Protein AF-A0A7U9X2Z2-F1 (afdb_monomer_lite)

Foldseek 3Di:
DDLPPPDDQFDKFFKDWDDDPAWIKIATHPNSDIGDTHGPVPDDPDGIWGFHDWDQDPVGIDTDTHDDD

Secondary structure (DSSP, 8-state):
---TTS--TT-EEEEEEEE-SS-EEEEETTTTEE---B-GGG----SEEEEEEEEEETTEEEEEEE---

Sequence (69 aa):
MERLGLLSVGDVLPVTEGKLPGSYYYTLGKAYAMSANYKAGERLKSREGRVAEIEETPKGYFVMVEFEE

Radius of gyration: 12.33 Å; chains: 1; bounding box: 32×18×31 Å

pLDDT: mean 89.21, std 10.45, range [45.28, 97.06]

Structure (mmCIF, N/CA/C/O backbone):
data_AF-A0A7U9X2Z2-F1
#
_entry.id   AF-A0A7U9X2Z2-F1
#
loop_
_atom_site.group_PDB
_atom_site.id
_atom_site.type_symbol
_atom_site.label_atom_id
_atom_site.label_alt_id
_atom_site.label_comp_id
_atom_site.label_asym_id
_atom_site.label_entity_id
_atom_site.label_seq_id
_atom_site.pdbx_PDB_ins_code
_atom_site.Cartn_x
_atom_site.Cartn_y
_atom_site.Cartn_z
_atom_site.occupancy
_atom_site.B_iso_or_equiv
_atom_site.auth_seq_id
_atom_site.auth_comp_id
_atom_site.auth_asym_id
_atom_site.auth_atom_id
_atom_site.pdbx_PDB_model_num
ATOM 1 N N . MET A 1 1 ? -19.043 -2.591 -1.972 1.00 49.69 1 MET A N 1
ATOM 2 C CA . MET A 1 1 ? -18.132 -3.418 -1.154 1.00 49.69 1 MET A CA 1
ATOM 3 C C . MET A 1 1 ? -18.169 -2.828 0.241 1.00 49.69 1 MET A C 1
ATOM 5 O O . MET A 1 1 ? -17.586 -1.773 0.445 1.00 49.69 1 MET A O 1
ATOM 9 N N . GLU A 1 2 ? -18.957 -3.417 1.136 1.00 45.28 2 GLU A N 1
ATOM 10 C CA . GLU A 1 2 ? -19.090 -2.954 2.522 1.00 45.28 2 GLU A CA 1
ATOM 11 C C . GLU A 1 2 ? -17.786 -3.288 3.261 1.00 45.28 2 GLU A C 1
ATOM 13 O O . GLU A 1 2 ? -17.414 -4.454 3.370 1.00 45.28 2 GLU A O 1
ATOM 18 N N . ARG A 1 3 ? -17.027 -2.262 3.665 1.00 61.03 3 ARG A N 1
ATOM 19 C CA . ARG A 1 3 ? -15.729 -2.396 4.363 1.00 61.03 3 ARG A CA 1
ATOM 20 C C . ARG A 1 3 ? -15.793 -1.922 5.817 1.00 61.03 3 ARG A C 1
ATOM 22 O O . ARG A 1 3 ? -14.758 -1.748 6.454 1.00 61.03 3 ARG A O 1
ATOM 29 N N . LEU A 1 4 ? -16.993 -1.703 6.349 1.00 54.22 4 LEU A N 1
ATOM 30 C CA . LEU A 1 4 ? -17.165 -1.225 7.716 1.00 54.22 4 LEU A CA 1
ATOM 31 C C . LEU A 1 4 ? -16.789 -2.340 8.706 1.00 54.22 4 LEU A C 1
ATOM 33 O O . LEU A 1 4 ? -17.402 -3.405 8.714 1.00 54.22 4 LEU A O 1
ATOM 37 N N . GLY A 1 5 ? -15.758 -2.092 9.523 1.00 66.00 5 GLY A N 1
ATOM 38 C CA . GLY A 1 5 ? -15.367 -2.941 10.658 1.00 66.00 5 GLY A CA 1
ATOM 39 C C . GLY A 1 5 ? -14.184 -3.898 10.451 1.00 66.00 5 GLY A C 1
ATOM 40 O O . GLY A 1 5 ? -13.870 -4.647 11.369 1.00 66.00 5 GLY A O 1
ATOM 41 N N . LEU A 1 6 ? -13.517 -3.894 9.289 1.00 78.38 6 LEU A N 1
ATOM 42 C CA . LEU A 1 6 ? -12.348 -4.762 9.030 1.00 78.38 6 LEU A CA 1
ATOM 43 C C . LEU A 1 6 ? -10.988 -4.074 9.224 1.00 78.38 6 LEU A C 1
ATOM 45 O O . LEU A 1 6 ? -9.967 -4.756 9.266 1.00 78.38 6 LEU A O 1
ATOM 49 N N . LEU A 1 7 ? -10.978 -2.744 9.297 1.00 81.75 7 LEU A N 1
ATOM 50 C CA . LEU A 1 7 ? -9.779 -1.915 9.358 1.00 81.75 7 LEU A CA 1
ATOM 51 C C . LEU A 1 7 ? -10.032 -0.742 10.308 1.00 81.75 7 LEU A C 1
ATOM 53 O O . LEU A 1 7 ? -11.100 -0.130 10.239 1.00 81.75 7 LEU A O 1
ATOM 57 N N . SER A 1 8 ? -9.061 -0.421 11.156 1.00 89.19 8 SER 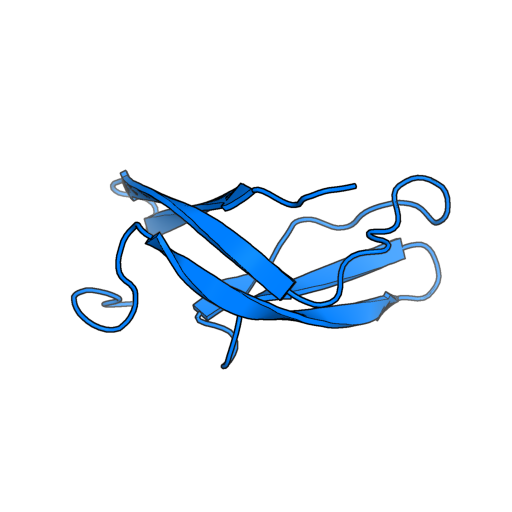A N 1
ATOM 58 C CA . SER A 1 8 ? -9.105 0.723 12.068 1.00 89.19 8 SER A CA 1
ATOM 59 C C . SER A 1 8 ? -7.914 1.651 11.849 1.00 89.19 8 SER A C 1
ATOM 61 O O . SER A 1 8 ? -6.817 1.222 11.490 1.00 89.19 8 SER A O 1
ATOM 63 N N . VAL A 1 9 ? -8.121 2.948 12.086 1.00 92.38 9 VAL A N 1
ATOM 64 C CA . VAL A 1 9 ? -7.014 3.911 12.132 1.00 92.38 9 VAL A CA 1
ATOM 65 C C . VAL A 1 9 ? -6.052 3.504 13.247 1.00 92.38 9 VAL A C 1
ATOM 67 O O . VAL A 1 9 ? -6.468 3.243 14.375 1.00 92.38 9 VAL A O 1
ATOM 70 N N . GLY A 1 10 ? -4.763 3.457 12.924 1.00 93.69 10 GLY A N 1
ATOM 71 C CA . GLY A 1 10 ? -3.703 2.990 13.809 1.00 93.69 10 GLY A CA 1
ATOM 72 C C . GLY A 1 10 ? -3.256 1.550 13.569 1.00 93.69 10 GLY A C 1
ATOM 73 O O . GLY A 1 10 ? -2.188 1.195 14.065 1.00 93.69 10 GLY A O 1
ATOM 74 N N . ASP A 1 11 ? -3.998 0.752 12.795 1.00 93.50 11 ASP A N 1
ATOM 75 C CA . ASP A 1 11 ? -3.595 -0.618 12.472 1.00 93.50 11 ASP A CA 1
ATOM 76 C C . ASP A 1 11 ? -2.281 -0.628 11.687 1.00 93.50 11 ASP A C 1
ATOM 78 O O . ASP A 1 11 ? -2.126 0.090 10.698 1.00 93.50 11 ASP A O 1
ATOM 82 N N . VAL A 1 12 ? -1.345 -1.480 12.105 1.00 94.56 12 VAL A N 1
ATOM 83 C CA . VAL A 1 12 ? -0.114 -1.767 11.362 1.00 94.56 12 VAL A CA 1
ATOM 84 C C . VAL A 1 12 ? -0.303 -3.097 10.658 1.00 94.56 12 VAL A C 1
ATOM 86 O O . VAL A 1 12 ? -0.572 -4.118 11.294 1.00 94.56 12 VAL A O 1
ATOM 89 N N . LEU A 1 13 ? -0.230 -3.073 9.332 1.00 94.25 13 LEU A N 1
ATOM 90 C CA . LEU A 1 13 ? -0.551 -4.224 8.501 1.00 94.25 13 LEU A CA 1
ATOM 91 C C . LEU A 1 13 ? 0.559 -4.491 7.491 1.00 94.25 13 LEU A C 1
ATOM 93 O O . LEU A 1 13 ? 1.172 -3.547 6.986 1.00 94.25 13 LEU A O 1
ATOM 97 N N . PRO A 1 14 ? 0.774 -5.766 7.122 1.00 95.56 14 PRO A N 1
ATOM 98 C CA . PRO A 1 14 ? 1.753 -6.112 6.110 1.00 95.56 14 PRO A CA 1
ATOM 99 C C . PRO A 1 14 ? 1.345 -5.559 4.748 1.00 95.56 14 PRO A C 1
ATOM 101 O O . PRO A 1 14 ? 0.169 -5.565 4.377 1.00 95.56 14 PRO A O 1
ATOM 104 N N . VAL A 1 15 ? 2.333 -5.134 3.972 1.00 95.25 15 VAL A N 1
ATOM 105 C CA . VAL A 1 15 ? 2.180 -4.669 2.598 1.00 95.25 15 VAL A CA 1
ATOM 106 C C . VAL A 1 15 ? 2.915 -5.615 1.666 1.00 95.25 15 VAL A C 1
ATOM 108 O O . VAL A 1 15 ? 4.105 -5.890 1.811 1.00 95.25 15 VAL A O 1
ATOM 111 N N . THR A 1 16 ? 2.176 -6.128 0.687 1.00 95.38 16 THR A N 1
ATOM 112 C CA . THR A 1 16 ? 2.708 -7.051 -0.318 1.00 95.38 16 THR A CA 1
ATOM 113 C C . THR A 1 16 ? 2.883 -6.323 -1.642 1.00 95.38 16 THR A C 1
ATOM 115 O O . THR A 1 16 ? 1.973 -5.631 -2.092 1.00 95.38 16 THR A O 1
ATOM 118 N N . GLU A 1 17 ? 4.049 -6.490 -2.265 1.00 95.88 17 GLU A N 1
ATOM 119 C CA . GLU A 1 17 ? 4.357 -5.964 -3.596 1.00 95.88 17 GLU A CA 1
ATOM 120 C C . GLU A 1 17 ? 3.919 -6.969 -4.669 1.00 95.88 17 GLU A C 1
ATOM 122 O O . GLU A 1 17 ? 4.324 -8.133 -4.652 1.00 95.88 17 GLU A O 1
ATOM 127 N N . GLY A 1 18 ? 3.123 -6.508 -5.627 1.00 95.00 18 GLY A N 1
ATOM 128 C CA . GLY A 1 18 ? 2.841 -7.204 -6.873 1.00 95.00 18 GLY A CA 1
ATOM 129 C C . GLY A 1 18 ? 3.621 -6.586 -8.028 1.00 95.00 18 GLY A C 1
ATOM 130 O O . GLY A 1 18 ? 3.730 -5.364 -8.139 1.00 95.00 18 GLY A O 1
ATOM 131 N N . LYS A 1 19 ? 4.164 -7.432 -8.909 1.00 95.88 19 LYS A N 1
ATOM 132 C CA . LYS A 1 19 ? 4.960 -7.005 -10.065 1.00 95.88 19 LYS A CA 1
ATOM 133 C C . LYS A 1 19 ? 4.166 -7.141 -11.359 1.00 95.88 19 LYS A C 1
ATOM 135 O O . LYS A 1 19 ? 3.648 -8.210 -11.672 1.00 95.88 19 LYS A O 1
ATOM 140 N N . LEU A 1 20 ? 4.154 -6.070 -12.142 1.00 94.50 20 LEU A N 1
ATOM 141 C CA . LEU A 1 20 ? 3.682 -6.026 -13.523 1.00 94.50 20 LEU A CA 1
ATOM 142 C C . LEU A 1 20 ? 4.880 -5.800 -14.470 1.00 94.50 20 LEU A C 1
ATOM 144 O O . LEU A 1 20 ? 5.967 -5.444 -14.006 1.00 94.50 20 LEU A O 1
ATOM 148 N N . PRO A 1 21 ? 4.730 -5.987 -15.797 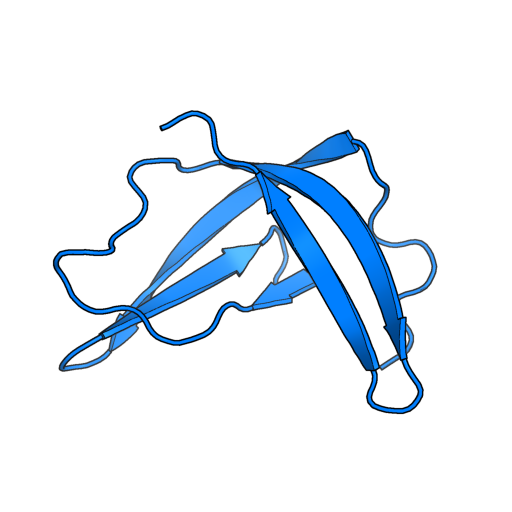1.00 93.69 21 PRO A N 1
ATOM 149 C CA . PRO A 1 21 ? 5.846 -5.882 -16.745 1.00 93.69 21 PRO A CA 1
ATOM 150 C C . PRO A 1 21 ? 6.629 -4.558 -16.705 1.00 93.69 21 PRO A C 1
ATOM 152 O O . PRO A 1 21 ? 7.810 -4.550 -17.037 1.00 93.69 21 PRO A O 1
ATOM 155 N N . GLY A 1 22 ? 6.004 -3.454 -16.279 1.00 92.94 22 GLY A N 1
ATOM 156 C CA . GLY A 1 22 ? 6.644 -2.134 -16.188 1.00 92.94 22 GLY A CA 1
ATOM 157 C C . GLY A 1 22 ? 6.323 -1.340 -14.921 1.00 92.94 22 GLY A C 1
ATOM 158 O O . GLY A 1 22 ? 6.685 -0.169 -14.832 1.00 92.94 22 GLY A O 1
ATOM 159 N N . SER A 1 23 ? 5.634 -1.942 -13.952 1.00 96.38 23 SER A N 1
ATOM 160 C CA . SER A 1 23 ? 5.181 -1.249 -12.746 1.00 96.38 23 SER A CA 1
ATOM 161 C C . SER A 1 23 ? 5.011 -2.204 -11.572 1.00 96.38 23 SER A C 1
ATOM 163 O O . SER A 1 23 ? 5.070 -3.425 -11.723 1.00 96.38 23 SER A O 1
ATOM 165 N N . TYR A 1 24 ? 4.780 -1.628 -10.403 1.00 97.06 24 TYR A N 1
ATOM 166 C CA . TYR A 1 24 ? 4.544 -2.334 -9.154 1.00 97.06 24 TYR A CA 1
ATOM 167 C C . TYR A 1 24 ? 3.261 -1.809 -8.526 1.00 97.06 24 TYR A C 1
ATOM 169 O O . TYR A 1 24 ? 2.957 -0.626 -8.652 1.00 97.06 24 TYR A O 1
ATOM 177 N N . TYR A 1 25 ? 2.514 -2.669 -7.857 1.00 96.38 25 TYR A N 1
ATOM 178 C CA . TYR A 1 25 ? 1.373 -2.268 -7.043 1.00 96.38 25 TYR A CA 1
ATOM 179 C C . TYR A 1 25 ? 1.507 -2.885 -5.662 1.00 96.38 25 TYR A C 1
ATOM 181 O O . TYR A 1 25 ? 2.235 -3.861 -5.473 1.00 96.38 25 TYR A O 1
ATOM 189 N N . TYR A 1 26 ? 0.769 -2.343 -4.707 1.00 95.75 26 TYR A N 1
ATOM 190 C CA . TYR A 1 26 ? 0.830 -2.772 -3.325 1.00 95.75 26 TYR A CA 1
ATOM 191 C C . TYR A 1 26 ? -0.551 -3.127 -2.816 1.00 95.75 26 TYR A C 1
ATOM 193 O O . TYR A 1 26 ? -1.540 -2.466 -3.137 1.00 95.75 26 TYR A O 1
ATOM 201 N N . THR A 1 27 ? -0.616 -4.179 -2.014 1.00 94.62 27 THR A N 1
ATOM 202 C CA . THR A 1 27 ? -1.833 -4.586 -1.311 1.00 94.62 27 THR A CA 1
ATOM 203 C C . THR A 1 27 ? -1.591 -4.564 0.186 1.00 94.62 27 THR A C 1
ATOM 205 O O . THR A 1 27 ? -0.592 -5.116 0.650 1.00 94.62 27 THR A O 1
ATOM 208 N N . LEU A 1 28 ? -2.521 -3.970 0.931 1.00 93.25 28 LEU A N 1
ATOM 209 C CA . LEU A 1 28 ? -2.477 -3.876 2.388 1.00 93.25 28 LEU A CA 1
ATOM 210 C C . LEU A 1 28 ? -3.219 -5.054 3.032 1.00 93.25 28 LEU A C 1
ATOM 212 O O . LEU A 1 28 ? -4.396 -5.296 2.736 1.00 93.25 28 LEU A O 1
ATOM 216 N N . GLY A 1 29 ? -2.554 -5.763 3.941 1.00 90.06 29 GLY A N 1
ATOM 217 C CA . GLY A 1 29 ? -3.113 -6.875 4.704 1.00 90.06 29 GLY A CA 1
ATOM 218 C C . GLY A 1 29 ? -3.687 -7.975 3.807 1.00 90.06 29 GLY A C 1
ATOM 219 O O . GLY A 1 29 ? -3.074 -8.393 2.825 1.00 90.06 29 GLY A O 1
ATOM 220 N N . LYS A 1 30 ? -4.907 -8.428 4.116 1.00 86.62 30 LYS A N 1
ATOM 221 C CA . LYS A 1 30 ? -5.655 -9.417 3.317 1.00 86.62 30 LYS A CA 1
ATOM 222 C C . LYS A 1 30 ? -6.388 -8.760 2.137 1.00 86.62 30 LYS A C 1
ATOM 224 O O . LYS A 1 30 ? -7.578 -8.989 1.944 1.00 86.62 30 LYS A O 1
ATOM 229 N N . ALA A 1 31 ? -5.680 -7.921 1.376 1.00 85.81 31 ALA A N 1
ATOM 230 C CA . ALA A 1 31 ? -6.225 -7.103 0.287 1.00 85.81 31 ALA A CA 1
ATOM 231 C C . ALA A 1 31 ? -7.341 -6.132 0.729 1.00 85.81 31 ALA A C 1
ATOM 233 O O . ALA A 1 31 ? -8.318 -5.905 0.012 1.00 85.81 31 ALA A O 1
ATOM 234 N N . TYR A 1 32 ? -7.182 -5.528 1.909 1.00 87.06 32 TYR A N 1
ATOM 235 C CA . TYR A 1 32 ? -8.112 -4.510 2.408 1.00 87.06 32 TYR A CA 1
ATOM 236 C C . TYR A 1 32 ? -8.091 -3.245 1.546 1.00 87.06 32 TYR A C 1
ATOM 238 O O . TYR A 1 32 ? -9.135 -2.645 1.286 1.00 87.06 32 TYR A O 1
ATOM 246 N N . ALA A 1 33 ? -6.908 -2.886 1.050 1.00 88.25 33 ALA A N 1
ATOM 247 C CA . ALA A 1 33 ? -6.694 -1.808 0.100 1.00 88.25 33 ALA A CA 1
ATOM 248 C C . ALA A 1 33 ? -5.651 -2.221 -0.943 1.00 88.25 33 ALA A C 1
ATOM 250 O O . ALA A 1 33 ? -4.807 -3.088 -0.695 1.00 88.25 33 ALA A O 1
ATOM 251 N N . MET A 1 34 ? -5.726 -1.585 -2.108 1.00 92.69 34 MET A N 1
ATOM 252 C CA . MET A 1 34 ? -4.773 -1.748 -3.197 1.00 92.69 34 MET A CA 1
ATOM 253 C C . MET A 1 34 ? -4.358 -0.367 -3.683 1.00 92.69 34 MET A C 1
ATOM 255 O O . MET A 1 34 ? -5.197 0.528 -3.801 1.00 92.69 34 MET A O 1
ATOM 259 N N . SER A 1 35 ? -3.070 -0.192 -3.932 1.00 92.69 35 SER A N 1
ATOM 260 C CA . SER A 1 35 ? -2.518 1.071 -4.394 1.00 92.69 35 SER A CA 1
ATOM 261 C C . SER A 1 35 ? -2.694 1.261 -5.902 1.00 92.69 35 SER A C 1
ATOM 263 O O . SER A 1 35 ? -3.044 0.336 -6.639 1.00 92.69 35 SER A O 1
ATOM 265 N N . ALA A 1 36 ? -2.350 2.455 -6.381 1.00 93.25 36 ALA A N 1
ATOM 266 C CA . ALA A 1 36 ? -2.056 2.663 -7.792 1.00 93.25 36 ALA A CA 1
ATOM 267 C C . ALA A 1 36 ? -0.788 1.895 -8.223 1.00 93.25 36 ALA A C 1
ATOM 269 O O . ALA A 1 36 ? -0.086 1.291 -7.407 1.00 93.25 36 ALA A O 1
ATOM 270 N N . ASN A 1 37 ? -0.495 1.942 -9.522 1.00 95.81 37 ASN A N 1
ATOM 271 C CA . ASN A 1 37 ? 0.744 1.417 -10.080 1.00 95.81 37 ASN A CA 1
ATOM 272 C C . ASN A 1 37 ? 1.873 2.448 -9.961 1.00 95.81 37 ASN A C 1
ATOM 274 O O . ASN A 1 37 ? 1.708 3.594 -10.374 1.00 95.81 37 ASN A O 1
ATOM 278 N N . TYR A 1 38 ? 3.033 2.005 -9.493 1.00 95.31 38 TYR A N 1
ATOM 279 C CA . TYR A 1 38 ? 4.245 2.800 -9.309 1.00 95.31 38 TYR A CA 1
ATOM 280 C C . TYR A 1 38 ? 5.370 2.320 -10.222 1.00 95.31 38 TYR A C 1
ATOM 282 O O . TYR A 1 38 ? 5.441 1.136 -10.580 1.00 95.31 38 TYR A O 1
ATOM 290 N N . LYS A 1 39 ? 6.276 3.225 -10.605 1.00 95.81 39 LYS A N 1
ATOM 291 C CA . LYS A 1 39 ? 7.466 2.866 -11.388 1.00 95.81 39 LYS A CA 1
ATOM 292 C C . LYS A 1 39 ? 8.523 2.216 -10.498 1.00 95.81 39 LYS A C 1
ATOM 294 O O . LYS A 1 39 ? 8.483 2.290 -9.276 1.00 95.81 39 LYS A O 1
ATOM 299 N N . ALA A 1 40 ? 9.533 1.617 -11.125 1.00 91.06 40 ALA A N 1
ATOM 300 C CA . ALA A 1 40 ? 10.612 0.928 -10.415 1.00 91.06 40 ALA A CA 1
ATOM 301 C C . ALA A 1 40 ? 11.401 1.812 -9.424 1.00 91.06 40 ALA A C 1
ATOM 303 O O . ALA A 1 40 ? 11.939 1.281 -8.458 1.00 91.06 40 ALA A O 1
ATOM 304 N N . GLY A 1 41 ? 11.480 3.127 -9.658 1.00 92.12 41 GLY A N 1
ATOM 305 C CA . GLY A 1 41 ? 12.156 4.074 -8.760 1.00 92.12 41 GLY A CA 1
ATOM 306 C C . GLY A 1 41 ? 11.306 4.553 -7.580 1.00 92.12 41 GLY A C 1
ATOM 307 O O . GLY A 1 41 ? 11.843 5.155 -6.662 1.00 92.12 41 GLY A O 1
ATOM 308 N N . GLU A 1 42 ? 10.004 4.272 -7.595 1.00 92.06 42 GLU A N 1
ATOM 309 C CA . GLU A 1 42 ? 9.025 4.680 -6.575 1.00 92.06 42 GLU A CA 1
ATOM 310 C C . GLU A 1 42 ? 8.619 3.478 -5.709 1.00 92.06 42 GLU A C 1
ATOM 312 O O . GLU A 1 42 ? 7.502 3.396 -5.200 1.00 92.06 42 GLU A O 1
ATOM 317 N N . ARG A 1 43 ? 9.492 2.468 -5.630 1.00 93.69 43 ARG A N 1
ATOM 318 C CA . ARG A 1 43 ? 9.180 1.238 -4.912 1.00 93.69 43 ARG A CA 1
ATOM 319 C C . ARG A 1 43 ? 9.278 1.445 -3.410 1.00 93.69 43 ARG A C 1
ATOM 321 O O . ARG A 1 43 ? 10.280 1.981 -2.944 1.00 93.69 43 ARG A O 1
ATOM 328 N N . LEU A 1 44 ? 8.282 0.933 -2.689 1.00 92.38 44 LEU A N 1
ATOM 329 C CA . LEU A 1 44 ? 8.295 0.897 -1.234 1.00 92.38 44 LEU A CA 1
ATOM 330 C C . LEU A 1 44 ? 9.394 -0.047 -0.755 1.00 92.38 44 LEU A C 1
ATOM 332 O O . LEU A 1 44 ? 9.552 -1.165 -1.266 1.00 92.38 44 LEU A O 1
ATOM 336 N N . LYS A 1 45 ? 10.150 0.399 0.243 1.00 92.00 45 LYS A N 1
ATOM 337 C CA . LYS A 1 45 ? 11.120 -0.449 0.953 1.00 92.00 45 LYS A CA 1
ATOM 338 C C . LYS A 1 45 ? 10.452 -1.172 2.116 1.00 92.00 45 LYS A C 1
ATOM 340 O O . LYS A 1 45 ? 10.828 -2.304 2.436 1.00 92.00 45 LYS A O 1
ATOM 345 N N . SER A 1 46 ? 9.463 -0.521 2.715 1.00 93.06 46 SER A N 1
ATOM 346 C CA . SER A 1 46 ? 8.700 -1.010 3.852 1.00 93.06 46 SER A CA 1
ATOM 347 C C . SER A 1 46 ? 7.879 -2.246 3.492 1.00 93.06 46 SER A C 1
ATOM 349 O O . SER A 1 46 ? 7.359 -2.391 2.383 1.00 93.06 46 SER A O 1
ATOM 351 N N . ARG A 1 47 ? 7.763 -3.167 4.451 1.00 93.69 47 ARG A N 1
ATOM 352 C CA . ARG A 1 47 ? 6.932 -4.380 4.340 1.00 93.69 47 ARG A CA 1
ATOM 353 C C . ARG A 1 47 ? 5.672 -4.312 5.186 1.00 93.69 47 ARG A C 1
ATOM 355 O O . ARG A 1 47 ? 4.858 -5.225 5.125 1.00 93.69 47 ARG A O 1
ATOM 362 N N . GLU A 1 48 ? 5.508 -3.232 5.933 1.00 94.94 48 GLU A N 1
ATOM 363 C CA . GLU A 1 48 ? 4.351 -2.934 6.761 1.00 94.94 48 GLU A CA 1
ATOM 364 C C . GLU A 1 48 ? 4.045 -1.445 6.630 1.00 94.94 48 GLU A C 1
ATOM 366 O O . GLU A 1 48 ? 4.937 -0.654 6.323 1.00 94.94 48 GLU A O 1
ATOM 371 N N . GLY A 1 49 ? 2.786 -1.075 6.824 1.00 94.88 49 GLY A N 1
ATOM 372 C CA . GLY A 1 49 ? 2.344 0.312 6.819 1.00 94.88 49 GLY A CA 1
ATOM 373 C C . GLY A 1 49 ? 1.258 0.524 7.860 1.00 94.88 49 GLY A C 1
ATOM 374 O O . GLY A 1 49 ? 0.480 -0.393 8.156 1.00 94.88 49 GLY A O 1
ATOM 375 N N . ARG A 1 50 ? 1.216 1.729 8.424 1.00 95.38 50 ARG A N 1
ATOM 376 C CA . ARG A 1 50 ? 0.229 2.123 9.427 1.00 95.38 50 ARG A CA 1
ATOM 377 C C . ARG A 1 50 ? -0.945 2.820 8.760 1.00 95.38 50 ARG A C 1
ATOM 379 O O . ARG A 1 50 ? -0.757 3.769 8.007 1.00 95.38 50 ARG A O 1
ATOM 386 N N . VAL A 1 51 ? -2.161 2.390 9.065 1.00 94.31 51 VAL A N 1
ATOM 387 C CA . VAL A 1 51 ? -3.381 3.069 8.622 1.00 94.31 51 VAL A CA 1
ATOM 388 C C . VAL A 1 51 ? -3.481 4.416 9.334 1.00 94.31 51 VAL A C 1
ATOM 390 O O . VAL A 1 51 ? -3.669 4.463 10.550 1.00 94.31 51 VAL A O 1
ATOM 393 N N . ALA A 1 52 ? -3.359 5.499 8.576 1.00 94.38 52 ALA A N 1
ATOM 394 C CA . ALA A 1 52 ? -3.438 6.863 9.086 1.00 94.38 52 ALA A CA 1
ATO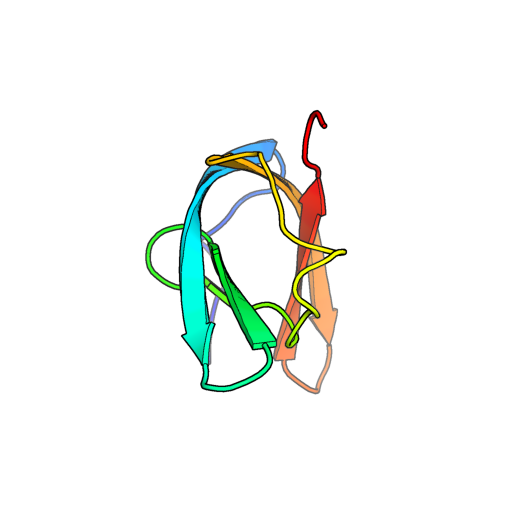M 395 C C . ALA A 1 52 ? -4.864 7.411 9.009 1.00 94.38 52 ALA A C 1
ATOM 397 O O . ALA A 1 52 ? -5.343 8.039 9.949 1.00 94.38 52 ALA A O 1
ATOM 398 N N . GLU A 1 53 ? -5.568 7.118 7.914 1.00 92.88 53 GLU A N 1
ATOM 399 C CA . GLU A 1 53 ? -6.920 7.619 7.680 1.00 92.88 53 GLU A CA 1
ATOM 400 C C . GLU A 1 53 ? -7.744 6.632 6.849 1.00 92.8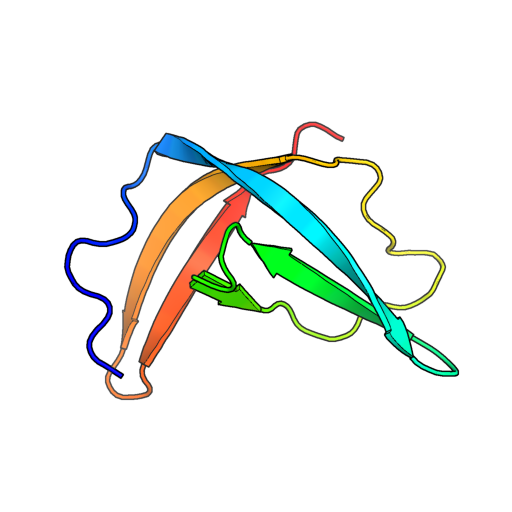8 53 GLU A C 1
ATOM 402 O O . GLU A 1 53 ? -7.215 5.895 6.010 1.00 92.88 53 GLU A O 1
ATOM 407 N N . ILE A 1 54 ? -9.056 6.623 7.087 1.00 90.31 54 ILE A N 1
ATOM 408 C CA . ILE A 1 54 ? -10.037 5.877 6.302 1.00 90.31 54 ILE A CA 1
ATOM 409 C C . ILE A 1 54 ? -11.123 6.867 5.887 1.00 90.31 54 ILE A C 1
ATOM 411 O O . ILE A 1 54 ? -11.847 7.380 6.739 1.00 90.31 54 ILE A O 1
ATOM 415 N N . GLU A 1 55 ? -11.247 7.114 4.587 1.00 89.94 55 GLU A N 1
ATOM 416 C CA . GLU A 1 55 ? -12.247 8.018 4.020 1.00 89.94 55 GLU A CA 1
ATOM 417 C C . GLU A 1 55 ? -13.337 7.213 3.301 1.00 89.94 55 GLU A C 1
ATOM 419 O O . GLU A 1 55 ? -13.056 6.353 2.460 1.00 89.94 55 GLU A O 1
ATOM 424 N N . GLU A 1 56 ? -14.601 7.502 3.616 1.00 88.38 56 GLU A N 1
ATOM 425 C CA . GLU A 1 56 ? -15.755 6.975 2.891 1.00 88.38 56 GLU A CA 1
ATOM 426 C C . GLU A 1 56 ? -16.290 8.028 1.919 1.00 88.38 56 GLU A C 1
ATOM 428 O O . GLU A 1 56 ? -16.654 9.139 2.302 1.00 88.38 56 GLU A O 1
ATOM 433 N N . THR A 1 57 ? -16.385 7.656 0.646 1.00 86.50 57 THR A N 1
ATOM 434 C CA . THR A 1 57 ? -16.977 8.485 -0.406 1.00 86.50 57 THR A CA 1
ATOM 435 C C . THR A 1 57 ? -18.122 7.727 -1.080 1.00 86.50 57 THR A C 1
ATOM 437 O O . THR A 1 57 ? -18.135 6.493 -1.068 1.00 86.50 57 THR A O 1
ATOM 440 N N . PRO A 1 58 ? -19.026 8.409 -1.809 1.00 88.38 58 PRO A N 1
ATOM 441 C CA . PRO A 1 58 ? -20.037 7.728 -2.623 1.00 88.38 58 PRO A CA 1
ATOM 442 C C . PRO A 1 58 ? -19.456 6.761 -3.672 1.00 88.38 58 PRO A C 1
ATOM 444 O O . PRO A 1 58 ? -20.170 5.902 -4.183 1.00 88.38 58 PRO A O 1
ATOM 447 N N . LYS A 1 59 ? -18.168 6.902 -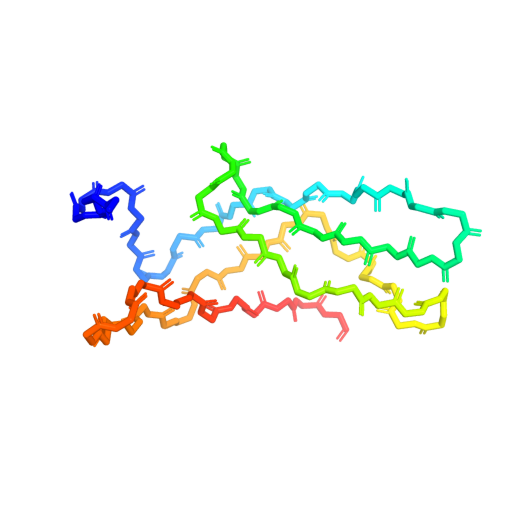4.022 1.00 84.81 59 LYS A N 1
ATOM 448 C CA . LYS A 1 59 ? -17.458 6.027 -4.968 1.00 84.81 59 LYS A CA 1
ATOM 449 C C . LYS A 1 59 ? -16.797 4.819 -4.290 1.00 84.81 59 LYS A C 1
ATOM 451 O O . LYS A 1 59 ? -16.357 3.912 -4.993 1.00 84.81 59 LYS A O 1
ATOM 456 N N . GLY A 1 60 ? -16.726 4.793 -2.958 1.00 84.31 60 GLY A N 1
ATOM 457 C CA . GLY A 1 60 ? -16.120 3.724 -2.170 1.00 84.31 60 GLY A CA 1
ATOM 458 C C . GLY A 1 60 ? -15.214 4.234 -1.048 1.00 84.31 60 GLY A C 1
ATOM 459 O O . GLY A 1 60 ? -15.222 5.413 -0.705 1.00 84.31 60 GLY A O 1
ATOM 460 N N . TYR A 1 61 ? -14.422 3.311 -0.501 1.00 85.69 61 TYR A N 1
ATOM 461 C CA . TYR A 1 61 ? -13.527 3.547 0.631 1.00 85.69 61 TYR A CA 1
ATOM 462 C C . TYR A 1 61 ? -12.085 3.751 0.180 1.00 85.69 61 TYR A C 1
ATOM 464 O O . TYR A 1 61 ? -11.536 2.897 -0.531 1.00 85.69 61 TYR A O 1
ATOM 472 N N . PHE A 1 62 ? -11.468 4.815 0.674 1.00 89.38 62 PHE A N 1
ATOM 473 C CA . PHE A 1 62 ? -10.051 5.109 0.521 1.00 89.38 62 PHE A CA 1
ATOM 474 C C . PHE A 1 62 ? -9.342 4.930 1.860 1.00 89.38 62 PHE A C 1
ATOM 476 O O . PHE A 1 62 ? -9.894 5.217 2.917 1.00 89.38 62 PHE A O 1
ATOM 483 N N . VAL A 1 63 ? -8.120 4.407 1.809 1.00 90.81 63 VAL A N 1
ATOM 484 C CA . VAL A 1 63 ? -7.292 4.170 2.991 1.00 90.81 63 VAL A CA 1
ATOM 485 C C . VAL A 1 63 ? -5.965 4.861 2.754 1.00 90.81 63 VAL A C 1
ATOM 487 O O . VAL A 1 63 ? -5.289 4.563 1.765 1.00 90.81 63 VAL A O 1
ATOM 490 N N . MET A 1 64 ? -5.599 5.769 3.651 1.00 93.25 64 MET A N 1
ATOM 491 C CA . MET A 1 64 ? -4.280 6.380 3.670 1.00 93.25 64 MET A CA 1
ATOM 492 C C . MET A 1 64 ? -3.379 5.578 4.604 1.00 93.25 64 MET A C 1
ATOM 494 O O . MET A 1 64 ? -3.739 5.299 5.749 1.00 93.25 64 MET A O 1
ATOM 498 N N . VAL A 1 65 ? -2.219 5.180 4.088 1.00 94.06 65 VAL A N 1
ATOM 499 C CA . VAL A 1 65 ? -1.239 4.365 4.806 1.00 94.06 65 VAL A CA 1
ATOM 500 C C . VAL A 1 65 ? 0.077 5.124 4.850 1.00 94.06 65 VAL A C 1
ATOM 502 O O . VAL A 1 65 ? 0.576 5.549 3.809 1.00 94.06 65 VAL A O 1
ATOM 505 N N . GLU A 1 66 ? 0.623 5.277 6.048 1.00 94.75 66 GLU A N 1
ATOM 506 C CA . GLU A 1 66 ? 1.937 5.858 6.294 1.00 94.75 66 GLU A CA 1
ATOM 507 C C . GLU A 1 66 ? 2.997 4.760 6.411 1.00 94.75 66 GLU A C 1
ATOM 509 O O . GLU A 1 66 ? 2.748 3.674 6.946 1.00 94.75 66 GLU A O 1
ATOM 514 N N . PHE A 1 67 ? 4.191 5.066 5.910 1.00 93.38 67 PHE A N 1
ATOM 515 C CA . PHE A 1 67 ? 5.352 4.184 5.899 1.00 93.38 67 PHE A CA 1
ATOM 516 C C . PHE A 1 67 ? 6.539 4.914 6.527 1.00 93.38 67 PHE A C 1
ATOM 518 O O . PHE A 1 67 ? 6.756 6.091 6.245 1.00 93.38 67 PHE A O 1
ATOM 525 N N . GLU A 1 68 ? 7.307 4.224 7.366 1.00 86.81 68 GLU A N 1
ATOM 526 C CA . GLU A 1 68 ? 8.547 4.751 7.944 1.00 86.81 68 GLU A CA 1
ATOM 527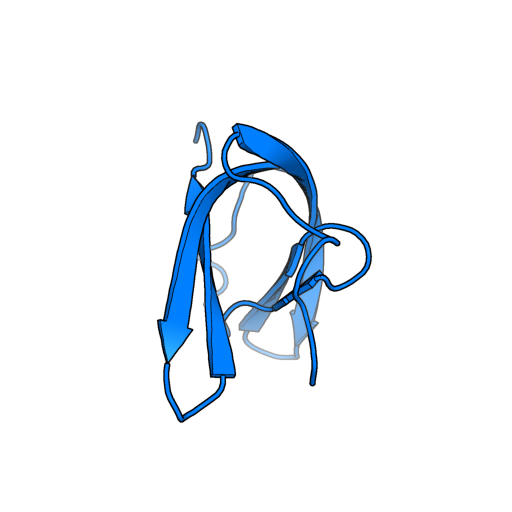 C C . GLU A 1 68 ? 9.725 4.462 6.990 1.00 86.81 68 GLU A C 1
ATOM 529 O O . GLU A 1 68 ? 10.481 3.513 7.205 1.00 86.81 68 GLU A O 1
ATOM 534 N N . GLU A 1 69 ? 9.868 5.239 5.903 1.00 83.00 69 GLU A N 1
ATOM 535 C CA . GLU A 1 69 ? 10.969 5.099 4.922 1.00 83.00 69 GLU A CA 1
ATOM 536 C C . GLU A 1 69 ? 11.511 6.401 4.318 1.00 83.00 69 GLU A C 1
ATOM 538 O O . GLU A 1 69 ? 10.789 7.422 4.317 1.00 83.00 69 GLU A O 1
#